Protein AF-A0A842Q834-F1 (afdb_monomer_lite)

Radius of gyration: 16.65 Å; chains: 1; bounding box: 34×39×40 Å

Secondary structure (DSSP, 8-state):
----SB-TTSPBPHHHHH----EEHHHHHHHHT--HHHHHHHHHHHHHHGGGT--TT-------EE---BSGGGTT-TTSS-B-HHHHHHHHHHHHHTT-----GGGEEEETTTTEEEE--

Foldseek 3Di:
DDPDQADPVRHGDPCNLDDDDADELLVVCLVVVDDLVRSLVVLVCQQCVQVVVCPPNRRPDGHHYDQDAADCPCPVNSNPSYDYVVSVVSSVVVCVVVVHDDDDPVQWDADPVVRDIDGDD

pLDDT: mean 88.4, std 9.38, range [56.94, 98.62]

Sequence (121 aa):
TDCRTFSDDGELTFVNRYSILGWSHDAERRDNSYSDSQMLDRFIEVVNSQSAYNTDGTINAIPILIWHRIDNSGVGDPEQYATTIDLFEKEIKYLHDNGFKVLTMADLGYDENSNYLYLKR

Structure (mmCIF, N/CA/C/O backbone):
data_AF-A0A842Q834-F1
#
_entry.id   AF-A0A842Q834-F1
#
loop_
_atom_site.group_PDB
_atom_site.id
_atom_site.type_symbol
_atom_site.label_atom_id
_atom_site.label_alt_id
_atom_site.label_comp_id
_atom_site.label_asym_id
_atom_site.label_entity_id
_atom_site.label_seq_id
_atom_site.pdbx_PDB_ins_code
_atom_site.Cartn_x
_atom_site.Cartn_y
_atom_site.Cartn_z
_atom_site.occupancy
_atom_site.B_iso_or_equiv
_atom_site.auth_seq_id
_atom_site.auth_comp_id
_atom_site.auth_asym_id
_atom_site.auth_atom_id
_atom_site.pdbx_PDB_model_num
ATOM 1 N N . THR A 1 1 ? -0.563 22.139 2.657 1.00 56.94 1 THR A N 1
ATOM 2 C CA . THR A 1 1 ? -1.851 21.599 3.130 1.00 56.94 1 THR A CA 1
ATOM 3 C C . THR A 1 1 ? -1.632 21.068 4.526 1.00 56.94 1 THR A C 1
ATOM 5 O O . THR A 1 1 ? -0.631 20.393 4.721 1.00 56.94 1 THR A O 1
ATOM 8 N N . ASP A 1 2 ? -2.460 21.449 5.500 1.00 63.00 2 ASP A N 1
ATOM 9 C CA . ASP A 1 2 ? -2.351 20.940 6.874 1.00 63.00 2 ASP A CA 1
ATOM 10 C C . ASP A 1 2 ? -2.923 19.515 6.920 1.00 63.00 2 ASP A C 1
ATOM 12 O O . ASP A 1 2 ? -4.125 19.325 6.738 1.00 63.00 2 ASP A O 1
ATOM 16 N N . CYS A 1 3 ? -2.047 18.520 7.074 1.00 66.19 3 CYS A N 1
ATOM 17 C CA . CYS A 1 3 ? -2.409 17.099 7.112 1.00 66.19 3 CYS A CA 1
ATOM 18 C C . CYS A 1 3 ? -2.545 16.558 8.545 1.00 66.19 3 CYS A C 1
ATOM 20 O O . CYS A 1 3 ? -2.714 15.353 8.723 1.00 66.19 3 CYS A O 1
ATOM 22 N N . ARG A 1 4 ? -2.440 17.410 9.575 1.00 74.25 4 ARG A N 1
ATOM 23 C CA . ARG A 1 4 ? -2.545 16.980 10.976 1.00 74.25 4 ARG A CA 1
ATOM 24 C C . ARG A 1 4 ? -3.935 16.411 11.263 1.00 74.25 4 ARG A C 1
ATOM 26 O O . ARG A 1 4 ? -4.933 16.964 10.801 1.00 74.25 4 ARG A O 1
ATOM 33 N N . THR A 1 5 ? -4.002 15.325 12.038 1.00 71.44 5 THR A N 1
ATOM 34 C CA . THR A 1 5 ? -5.265 14.658 12.406 1.00 71.44 5 THR A CA 1
ATOM 35 C C . THR A 1 5 ? -6.201 15.587 13.168 1.00 71.44 5 THR A C 1
ATOM 37 O O . THR A 1 5 ? -7.383 15.680 12.837 1.00 71.44 5 THR A O 1
ATOM 40 N N . PHE A 1 6 ? -5.646 16.322 14.129 1.00 79.12 6 PHE A N 1
ATOM 41 C CA . PHE A 1 6 ? -6.373 17.256 14.977 1.00 79.12 6 PHE A CA 1
ATOM 42 C C . PHE A 1 6 ? -5.859 18.684 14.772 1.00 79.12 6 PHE A C 1
ATOM 44 O O . PHE A 1 6 ? -4.669 18.889 14.516 1.00 79.12 6 PHE A O 1
ATOM 51 N N . SER A 1 7 ? -6.759 19.661 14.878 1.00 81.88 7 SER A N 1
ATOM 52 C CA . SER A 1 7 ? -6.403 21.067 15.043 1.00 81.88 7 SER A CA 1
ATOM 53 C C . SER A 1 7 ? -5.737 21.287 16.402 1.00 81.88 7 SER A C 1
ATOM 55 O O . SER A 1 7 ? -5.769 20.421 17.279 1.00 81.88 7 SER A O 1
ATOM 57 N N . ASP A 1 8 ? -5.164 22.473 16.601 1.00 86.56 8 ASP A N 1
ATOM 58 C CA . ASP A 1 8 ? -4.586 22.858 17.895 1.00 86.56 8 ASP A CA 1
ATOM 59 C C . ASP A 1 8 ? -5.638 22.873 19.027 1.00 86.56 8 ASP A C 1
ATOM 61 O O . ASP A 1 8 ? -5.291 22.725 20.197 1.00 86.56 8 ASP A O 1
ATOM 65 N N . ASP A 1 9 ? -6.923 22.955 18.666 1.00 87.44 9 ASP A N 1
ATOM 66 C CA . ASP A 1 9 ? -8.071 22.909 19.577 1.00 87.44 9 ASP A CA 1
ATOM 67 C C . ASP A 1 9 ? -8.611 21.479 19.807 1.00 87.44 9 ASP A C 1
ATOM 69 O O . ASP A 1 9 ? -9.601 21.294 20.511 1.00 87.44 9 ASP A O 1
ATOM 73 N N . GLY A 1 10 ? -7.978 20.454 19.220 1.00 78.25 10 GLY A N 1
ATOM 74 C CA . GLY A 1 10 ? -8.345 19.043 19.395 1.00 78.25 10 GLY A CA 1
ATOM 75 C C . GLY A 1 10 ? -9.471 18.536 18.486 1.00 78.25 10 GLY A C 1
ATOM 76 O O . GLY A 1 10 ? -9.876 17.381 18.607 1.00 78.25 10 GLY A O 1
ATOM 77 N N . GLU A 1 11 ? -9.962 19.355 17.556 1.00 81.31 11 GLU A N 1
ATOM 78 C CA . GLU A 1 11 ? -11.002 18.966 16.598 1.00 81.31 11 GLU A CA 1
ATOM 79 C C . GLU A 1 11 ? -10.405 18.249 15.387 1.00 81.31 11 GLU A C 1
ATOM 81 O O . GLU A 1 11 ? -9.327 18.608 14.911 1.00 81.31 11 GLU A O 1
ATOM 86 N N . LEU A 1 12 ? -11.113 17.259 14.834 1.00 72.19 12 LEU A N 1
ATOM 87 C CA . LEU A 1 12 ? -10.678 16.612 13.592 1.00 72.19 12 LEU A CA 1
ATOM 88 C C . LEU A 1 12 ? -10.602 17.639 12.462 1.00 72.19 12 LEU A C 1
ATOM 90 O O . LEU A 1 12 ? -11.570 18.351 12.174 1.00 72.19 12 LEU A O 1
ATOM 94 N N . THR A 1 13 ? -9.465 17.683 11.773 1.00 74.31 13 THR A N 1
ATOM 95 C CA . THR A 1 13 ? -9.336 18.547 10.599 1.00 74.31 13 THR A CA 1
ATOM 96 C C . THR A 1 13 ? -10.220 18.031 9.463 1.00 74.31 13 THR A C 1
ATOM 98 O O . THR A 1 13 ? -10.517 16.837 9.370 1.00 74.31 13 THR A O 1
ATOM 101 N N . PHE A 1 14 ? -10.637 18.929 8.562 1.00 69.31 14 PHE A N 1
ATOM 102 C CA . PHE A 1 14 ? -11.483 18.577 7.411 1.00 69.31 14 PHE A CA 1
ATOM 103 C C . PHE A 1 14 ? -10.922 17.390 6.612 1.00 69.31 14 PHE A C 1
ATOM 105 O O . PHE A 1 14 ? -11.671 16.507 6.204 1.00 69.31 14 PHE A O 1
ATOM 112 N N . VAL A 1 15 ? -9.595 17.343 6.454 1.00 65.44 15 VAL A N 1
ATOM 113 C CA . VAL A 1 15 ? -8.895 16.258 5.759 1.00 65.44 15 VAL A CA 1
ATOM 114 C C . VAL A 1 15 ? -9.084 14.922 6.481 1.00 65.44 15 VAL A C 1
ATOM 116 O O . VAL A 1 15 ? -9.238 13.910 5.817 1.00 65.44 15 VAL A O 1
ATOM 119 N N . ASN A 1 16 ? -9.149 14.885 7.811 1.00 66.56 16 ASN A N 1
ATOM 120 C CA . ASN A 1 16 ? -9.177 13.635 8.577 1.00 66.56 16 ASN A CA 1
ATOM 121 C C . ASN A 1 16 ? -10.580 13.153 8.968 1.00 66.56 16 ASN A C 1
ATOM 123 O O . ASN A 1 16 ? -10.727 12.012 9.392 1.00 66.56 16 ASN A O 1
ATOM 127 N N . ARG A 1 17 ? -11.626 13.973 8.800 1.00 61.28 17 ARG A N 1
ATOM 128 C CA . ARG A 1 17 ? -13.000 13.561 9.141 1.00 61.28 17 ARG A CA 1
ATOM 129 C C . ARG A 1 17 ? -13.585 12.524 8.172 1.00 61.28 17 ARG A C 1
ATOM 131 O O . ARG A 1 17 ? -14.420 11.728 8.583 1.00 61.28 17 ARG A O 1
ATOM 138 N N . TYR A 1 18 ? -13.157 12.533 6.907 1.00 65.38 18 TYR A N 1
ATOM 139 C CA . TYR A 1 18 ? -13.731 11.682 5.851 1.00 65.38 18 TYR A CA 1
ATOM 140 C C . TYR A 1 18 ? -12.699 11.046 4.909 1.00 65.38 18 TYR A C 1
ATOM 142 O O . TYR A 1 18 ? -13.092 10.434 3.916 1.00 65.38 18 TYR A O 1
ATOM 150 N N . SER A 1 19 ? -11.398 11.194 5.174 1.00 73.69 19 SER A N 1
ATOM 151 C CA . SER A 1 19 ? -10.367 10.631 4.296 1.00 73.69 19 SER A CA 1
ATOM 152 C C . SER A 1 19 ? -9.773 9.364 4.872 1.00 73.69 19 SER A C 1
ATOM 154 O O . SER A 1 19 ? -9.573 9.225 6.076 1.00 73.69 19 SER A O 1
ATOM 156 N N . ILE A 1 20 ? -9.425 8.466 3.964 1.00 79.75 20 ILE A N 1
ATOM 157 C CA . ILE A 1 20 ? -8.624 7.292 4.248 1.00 79.75 20 ILE A CA 1
ATOM 158 C C . ILE A 1 20 ? -7.250 7.551 3.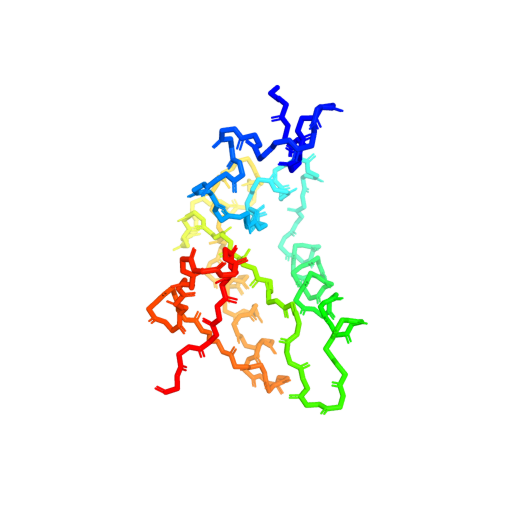650 1.00 79.75 20 ILE A C 1
ATOM 160 O O . ILE A 1 20 ? -7.129 7.852 2.462 1.00 79.75 20 ILE A O 1
ATOM 164 N N . LEU A 1 21 ? -6.225 7.491 4.494 1.00 82.62 21 LEU A N 1
ATOM 165 C CA . LEU A 1 21 ? -4.849 7.700 4.072 1.00 82.62 21 LEU A CA 1
ATOM 166 C C . LEU A 1 21 ? -4.283 6.381 3.557 1.00 82.62 21 LEU A C 1
ATOM 168 O O . LEU A 1 21 ? -4.353 5.355 4.232 1.00 82.62 21 LEU A O 1
ATOM 172 N N . GLY A 1 22 ? -3.726 6.428 2.353 1.00 89.88 22 GLY A N 1
ATOM 173 C CA . GLY A 1 22 ? -3.023 5.314 1.742 1.00 89.88 22 GLY A CA 1
ATOM 174 C C . GLY A 1 22 ? -1.623 5.722 1.321 1.00 89.88 22 GLY A C 1
ATOM 175 O O . GLY A 1 22 ? -1.318 6.903 1.142 1.00 89.88 22 GLY A O 1
ATOM 176 N N . TRP A 1 23 ? -0.773 4.722 1.162 1.00 95.19 23 TRP A N 1
ATOM 177 C CA . TRP A 1 23 ? 0.546 4.882 0.594 1.00 95.19 23 TRP A CA 1
ATOM 178 C C . TRP A 1 23 ? 0.453 4.807 -0.930 1.00 95.19 23 TRP A C 1
ATOM 180 O O . TRP A 1 23 ? 0.033 3.797 -1.500 1.00 95.19 23 TRP A O 1
ATOM 190 N N . SER A 1 24 ? 0.811 5.914 -1.576 1.00 94.44 24 SER A N 1
ATOM 191 C CA . SER A 1 24 ? 0.870 6.015 -3.029 1.00 94.44 24 SER A CA 1
ATOM 192 C C . SER A 1 24 ? 2.179 5.426 -3.535 1.00 94.44 24 SER A C 1
ATOM 194 O O . SER A 1 24 ? 3.221 6.082 -3.478 1.00 94.44 24 SER A O 1
ATOM 196 N N . HIS A 1 25 ? 2.090 4.202 -4.048 1.00 95.38 25 HIS A N 1
ATOM 197 C CA . HIS A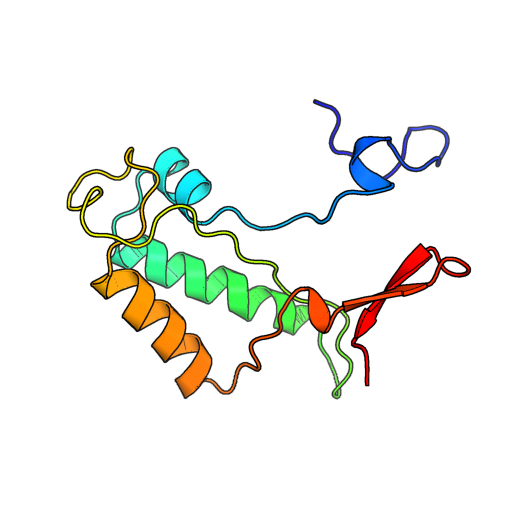 1 25 ? 3.209 3.441 -4.587 1.00 95.38 25 HIS A CA 1
ATOM 198 C C . HIS A 1 25 ? 3.959 4.237 -5.669 1.00 95.38 25 HIS A C 1
ATOM 200 O O . HIS A 1 25 ? 5.158 4.488 -5.564 1.00 95.38 25 HIS A O 1
ATOM 206 N N . ASP A 1 26 ? 3.231 4.721 -6.678 1.00 92.56 26 ASP A N 1
ATOM 207 C CA . ASP A 1 26 ? 3.834 5.377 -7.847 1.00 92.56 26 ASP A CA 1
ATOM 208 C C . ASP A 1 26 ? 4.312 6.801 -7.561 1.00 92.56 26 ASP A C 1
ATOM 210 O O . ASP A 1 26 ? 5.264 7.273 -8.183 1.00 92.56 26 ASP A O 1
ATOM 214 N N . ALA A 1 27 ? 3.679 7.493 -6.607 1.00 93.06 27 ALA A N 1
ATOM 215 C CA . ALA A 1 27 ? 4.161 8.810 -6.204 1.00 93.06 27 ALA A CA 1
ATOM 216 C C . ALA A 1 27 ? 5.491 8.693 -5.452 1.00 93.06 27 ALA A C 1
ATOM 218 O O . ALA A 1 27 ? 6.419 9.434 -5.770 1.00 93.06 27 ALA A O 1
ATOM 219 N N . GLU A 1 28 ? 5.617 7.741 -4.514 1.00 94.75 28 GLU A N 1
ATOM 220 C CA . GLU A 1 28 ? 6.893 7.519 -3.821 1.00 94.75 28 GLU A CA 1
ATOM 221 C C . GLU A 1 28 ? 7.972 7.030 -4.795 1.00 94.75 28 GLU A C 1
ATOM 223 O O . GLU A 1 28 ? 9.114 7.491 -4.710 1.00 94.75 28 GLU A O 1
ATOM 228 N N . ARG A 1 29 ? 7.608 6.174 -5.764 1.00 93.06 29 ARG A N 1
ATOM 229 C CA . ARG A 1 29 ? 8.504 5.765 -6.850 1.00 93.06 29 ARG A CA 1
ATOM 230 C C . ARG A 1 29 ? 9.093 6.965 -7.580 1.00 93.06 29 ARG A C 1
ATOM 232 O O . ARG A 1 29 ? 10.314 7.035 -7.714 1.00 93.06 29 ARG A O 1
ATOM 239 N N . ARG A 1 30 ? 8.245 7.886 -8.053 1.00 91.75 30 ARG A N 1
ATOM 240 C CA . ARG A 1 30 ? 8.686 9.086 -8.775 1.00 91.75 30 ARG A CA 1
ATOM 241 C C . ARG A 1 30 ? 9.583 9.946 -7.895 1.00 91.75 30 ARG A C 1
ATOM 243 O O . ARG A 1 30 ? 10.701 10.267 -8.287 1.00 91.75 30 ARG A O 1
ATOM 250 N N . ASP A 1 31 ? 9.104 10.289 -6.701 1.00 93.44 31 ASP A N 1
ATOM 251 C CA . ASP A 1 31 ? 9.768 11.249 -5.815 1.00 93.44 31 ASP A CA 1
ATOM 252 C C . ASP A 1 31 ? 11.174 10.777 -5.392 1.00 93.44 31 ASP A C 1
ATOM 254 O O . ASP A 1 31 ? 12.043 11.602 -5.110 1.00 93.44 31 ASP A O 1
ATOM 258 N N . ASN A 1 32 ? 11.423 9.461 -5.410 1.00 93.50 32 ASN A N 1
ATOM 259 C CA . ASN A 1 32 ? 12.726 8.861 -5.112 1.00 93.50 32 ASN A CA 1
ATOM 260 C C . ASN A 1 32 ? 13.444 8.266 -6.337 1.00 93.50 32 ASN A C 1
ATOM 262 O O . ASN A 1 32 ? 14.539 7.721 -6.198 1.00 93.50 32 ASN A O 1
ATOM 266 N N . SER A 1 33 ? 12.843 8.356 -7.527 1.00 91.94 33 SER A N 1
ATOM 267 C CA . SER A 1 33 ? 13.347 7.767 -8.775 1.00 91.94 33 SER A CA 1
ATOM 268 C C . SER A 1 33 ? 13.700 6.274 -8.656 1.00 91.94 33 SER A C 1
ATOM 270 O O . SER A 1 33 ? 14.729 5.825 -9.166 1.00 91.94 33 SER A O 1
ATOM 272 N N . TYR A 1 34 ? 12.861 5.493 -7.969 1.00 92.88 34 TYR A N 1
ATOM 273 C CA . TYR A 1 34 ? 13.124 4.072 -7.743 1.00 92.88 34 TYR A CA 1
ATOM 274 C C . TYR A 1 34 ? 13.041 3.241 -9.032 1.00 92.88 34 TYR A C 1
ATOM 276 O O . TYR A 1 34 ? 12.118 3.370 -9.849 1.00 92.88 34 TYR A O 1
ATOM 284 N N . SER A 1 35 ? 13.998 2.322 -9.179 1.00 91.62 35 SER A N 1
ATOM 285 C CA . SER A 1 35 ? 13.894 1.203 -10.117 1.00 91.62 35 SER A CA 1
ATOM 286 C C . SER A 1 35 ? 12.834 0.196 -9.656 1.00 91.62 35 SER A C 1
ATOM 288 O O . SER A 1 35 ? 12.451 0.186 -8.489 1.00 91.62 35 SER A O 1
ATOM 290 N N . ASP A 1 36 ? 12.414 -0.718 -10.538 1.00 92.25 36 ASP A N 1
ATOM 291 C CA . ASP A 1 36 ? 11.457 -1.773 -10.166 1.00 92.25 36 ASP A CA 1
ATOM 292 C C . ASP A 1 36 ? 11.961 -2.630 -8.991 1.00 92.25 36 ASP A C 1
ATOM 294 O O . ASP A 1 36 ? 11.184 -3.009 -8.122 1.00 92.25 36 ASP A O 1
ATOM 298 N N . SER A 1 37 ? 13.267 -2.919 -8.918 1.00 94.94 37 SER A N 1
ATOM 299 C CA . SER A 1 37 ? 13.818 -3.704 -7.806 1.00 94.94 37 SER A CA 1
ATOM 300 C C . SER A 1 37 ? 13.770 -2.943 -6.481 1.00 94.94 37 SER A C 1
ATOM 302 O O . SER A 1 37 ? 13.375 -3.509 -5.471 1.00 94.94 37 SER A O 1
ATOM 304 N N . GLN A 1 38 ? 14.136 -1.656 -6.489 1.00 96.44 38 GLN A N 1
ATOM 305 C CA . GLN A 1 38 ? 14.074 -0.812 -5.291 1.00 96.44 38 GLN A CA 1
ATOM 306 C C . GLN A 1 38 ? 12.630 -0.608 -4.836 1.00 96.44 38 GLN A C 1
ATOM 308 O O . GLN A 1 38 ? 12.350 -0.582 -3.641 1.00 96.44 38 GLN A O 1
ATOM 313 N N . MET A 1 39 ? 11.717 -0.487 -5.796 1.00 95.62 39 MET A N 1
ATOM 314 C CA . MET A 1 39 ? 10.304 -0.318 -5.519 1.00 95.62 39 MET A CA 1
ATOM 315 C C . MET A 1 39 ? 9.695 -1.579 -4.898 1.00 95.62 39 MET A C 1
ATOM 317 O O . MET A 1 39 ? 8.959 -1.471 -3.922 1.00 95.62 39 MET A O 1
ATOM 321 N N . LEU A 1 40 ? 10.082 -2.769 -5.371 1.00 97.81 40 LEU A N 1
ATOM 322 C CA . LEU A 1 40 ? 9.698 -4.032 -4.740 1.00 97.81 40 LEU A CA 1
ATOM 323 C C . LEU A 1 40 ? 10.218 -4.135 -3.297 1.00 97.81 40 LEU A C 1
ATOM 325 O O . LEU A 1 40 ? 9.461 -4.502 -2.401 1.00 97.81 40 LEU A O 1
ATOM 329 N N . ASP A 1 41 ? 11.485 -3.786 -3.052 1.00 98.56 41 ASP A N 1
ATOM 330 C CA . ASP A 1 41 ? 12.053 -3.786 -1.696 1.00 98.56 41 ASP A CA 1
ATOM 331 C C . ASP A 1 41 ? 11.286 -2.822 -0.775 1.00 98.56 41 ASP A C 1
ATOM 333 O O . ASP A 1 41 ? 10.954 -3.158 0.366 1.00 98.56 41 ASP A O 1
ATOM 337 N N . ARG A 1 42 ? 10.934 -1.641 -1.294 1.00 97.94 42 ARG A N 1
ATOM 338 C CA . ARG A 1 42 ? 10.139 -0.646 -0.573 1.00 97.94 42 ARG A CA 1
ATOM 339 C C . ARG A 1 42 ? 8.713 -1.126 -0.303 1.00 97.94 42 ARG A C 1
ATOM 341 O O . ARG A 1 42 ? 8.217 -0.964 0.810 1.00 97.94 42 ARG A O 1
ATOM 348 N N . PHE A 1 43 ? 8.064 -1.751 -1.281 1.00 98.19 43 PHE A N 1
ATOM 349 C CA . PHE A 1 43 ? 6.757 -2.380 -1.111 1.00 98.19 43 PHE A CA 1
ATOM 350 C C . PHE A 1 43 ? 6.785 -3.403 0.031 1.00 98.19 43 PHE A C 1
ATOM 352 O O . PHE A 1 43 ? 5.938 -3.3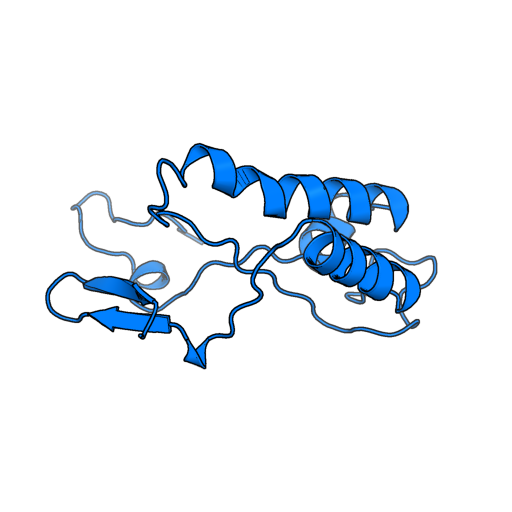54 0.925 1.00 98.19 43 PHE A O 1
ATOM 359 N N . ILE A 1 44 ? 7.795 -4.281 0.046 1.00 98.38 44 ILE A N 1
ATOM 360 C CA . ILE A 1 44 ? 7.995 -5.291 1.093 1.00 98.38 44 ILE A CA 1
ATOM 361 C C . ILE A 1 44 ? 8.142 -4.626 2.467 1.00 98.38 44 ILE A C 1
ATOM 363 O O . ILE A 1 44 ? 7.528 -5.071 3.438 1.00 98.38 44 ILE A O 1
ATOM 367 N N . GLU A 1 45 ? 8.919 -3.550 2.570 1.00 97.62 45 GLU A N 1
ATOM 368 C CA . GLU A 1 45 ? 9.054 -2.786 3.813 1.00 97.62 45 GLU A CA 1
ATOM 369 C C . GLU A 1 45 ? 7.698 -2.238 4.291 1.00 97.62 45 GLU A C 1
ATOM 371 O O . GLU A 1 45 ? 7.311 -2.440 5.446 1.00 97.62 45 GLU A O 1
ATOM 376 N N . VAL A 1 46 ? 6.942 -1.598 3.394 1.00 96.88 46 VAL A N 1
ATOM 377 C CA . VAL A 1 46 ? 5.654 -0.971 3.715 1.00 96.88 46 VAL A CA 1
ATOM 378 C C . VAL A 1 46 ? 4.639 -1.998 4.208 1.00 96.88 46 VAL A C 1
ATOM 380 O O . VAL A 1 46 ? 4.029 -1.786 5.261 1.00 96.88 46 VAL A O 1
ATOM 383 N N . VAL A 1 47 ? 4.465 -3.124 3.512 1.00 96.31 47 VAL A N 1
ATOM 384 C CA . VAL A 1 47 ? 3.455 -4.126 3.900 1.00 96.31 47 VAL A CA 1
ATOM 385 C C . VAL A 1 47 ? 3.817 -4.849 5.196 1.00 96.31 47 VAL A C 1
ATOM 387 O O . VAL A 1 47 ? 2.928 -5.181 5.980 1.00 96.31 47 VAL A O 1
ATOM 390 N N . ASN A 1 48 ? 5.112 -5.021 5.479 1.00 96.00 48 ASN A N 1
ATOM 391 C CA . ASN A 1 48 ? 5.572 -5.629 6.727 1.00 96.00 48 ASN A CA 1
ATOM 392 C C . ASN A 1 48 ? 5.544 -4.660 7.920 1.00 96.00 48 ASN A C 1
ATOM 394 O O . ASN A 1 48 ? 5.413 -5.122 9.056 1.00 96.00 48 ASN A O 1
ATOM 398 N N . SER A 1 49 ? 5.637 -3.342 7.693 1.00 94.06 49 SER A N 1
ATOM 399 C CA . SER A 1 49 ? 5.725 -2.325 8.759 1.00 94.06 49 SER A CA 1
ATOM 400 C C . SER A 1 49 ? 4.573 -2.380 9.771 1.00 94.06 49 SER A C 1
ATOM 402 O O . SER A 1 49 ? 4.758 -2.068 10.947 1.00 94.06 49 SER A O 1
ATOM 404 N N . GLN A 1 50 ? 3.399 -2.861 9.347 1.00 89.44 50 GLN A N 1
ATOM 405 C CA . GLN A 1 50 ? 2.215 -2.951 10.202 1.00 89.44 50 GLN A CA 1
ATOM 406 C C . GLN A 1 50 ? 2.307 -4.055 11.263 1.00 89.44 50 GLN A C 1
ATOM 408 O O . GLN A 1 50 ? 1.575 -4.029 12.252 1.00 89.44 50 GLN A O 1
ATOM 413 N N . SER A 1 51 ? 3.240 -5.000 11.106 1.00 89.50 51 SER A N 1
ATOM 414 C CA . SER A 1 51 ? 3.462 -6.096 12.060 1.00 89.50 51 SER A CA 1
ATOM 415 C C . SER A 1 51 ? 3.842 -5.589 13.453 1.00 89.50 51 SER A C 1
ATOM 417 O O . SER A 1 51 ? 3.524 -6.235 14.444 1.00 89.50 51 SER A O 1
ATOM 419 N N . ALA A 1 52 ? 4.465 -4.409 13.550 1.00 91.12 52 ALA A N 1
ATOM 420 C CA . ALA A 1 52 ? 4.788 -3.785 14.832 1.00 91.12 52 ALA A CA 1
ATOM 421 C C . ALA A 1 52 ? 3.541 -3.377 15.642 1.00 91.12 52 ALA A C 1
ATOM 423 O O . ALA A 1 52 ? 3.629 -3.219 16.858 1.00 91.12 52 ALA A O 1
ATOM 424 N N . TYR A 1 53 ? 2.390 -3.216 14.981 1.00 91.75 53 TYR A N 1
ATOM 425 C CA . TYR A 1 53 ? 1.122 -2.828 15.605 1.00 91.75 53 TYR A CA 1
ATOM 426 C C . TYR A 1 53 ? 0.151 -4.008 15.764 1.00 91.75 53 TYR A C 1
ATOM 428 O O . TYR A 1 53 ? -0.782 -3.928 16.563 1.00 91.75 53 TYR A O 1
ATOM 436 N N . ASN A 1 54 ? 0.360 -5.102 15.028 1.00 90.81 54 ASN A N 1
ATOM 437 C CA . ASN A 1 54 ? -0.522 -6.267 15.007 1.00 90.81 54 ASN A CA 1
ATOM 438 C C . ASN A 1 54 ? 0.063 -7.404 15.856 1.00 90.81 54 ASN A C 1
ATOM 440 O O . ASN A 1 54 ? 0.907 -8.168 15.389 1.00 90.81 54 ASN A O 1
ATOM 444 N N . THR A 1 55 ? -0.392 -7.529 17.104 1.00 88.81 55 THR A N 1
ATOM 445 C CA . THR A 1 55 ? 0.113 -8.513 18.077 1.00 88.81 55 THR A CA 1
ATOM 446 C C . THR A 1 55 ? -0.988 -9.462 18.546 1.00 88.81 55 THR A C 1
ATOM 448 O O . THR A 1 55 ? -2.155 -9.080 18.633 1.00 88.81 55 THR A O 1
ATOM 451 N N . ASP A 1 56 ? -0.624 -10.710 18.859 1.00 87.25 56 ASP A N 1
ATOM 452 C CA . ASP A 1 56 ? -1.506 -11.715 19.479 1.00 87.25 56 ASP A CA 1
ATOM 453 C C . ASP A 1 56 ? -2.857 -11.920 18.761 1.00 87.25 56 ASP A C 1
ATOM 455 O O . ASP A 1 56 ? -3.904 -12.094 19.383 1.00 87.25 56 ASP A O 1
ATOM 459 N N . GLY A 1 57 ? -2.847 -11.873 17.424 1.00 82.94 57 GLY A N 1
ATOM 460 C CA . GLY A 1 57 ? -4.045 -12.041 16.590 1.00 82.94 57 GLY A CA 1
ATOM 461 C C . GLY A 1 57 ? -4.970 -10.819 16.537 1.00 82.94 57 GLY A C 1
ATOM 462 O O . GLY A 1 57 ? -6.020 -10.880 15.897 1.00 82.94 57 GLY A O 1
ATOM 463 N N . THR A 1 58 ? -4.585 -9.708 17.166 1.00 87.56 58 THR A N 1
ATOM 464 C CA . THR A 1 58 ? -5.300 -8.430 17.087 1.00 87.56 58 THR A CA 1
ATOM 465 C C . THR A 1 58 ? -4.781 -7.616 15.905 1.00 87.56 58 THR A C 1
ATOM 467 O O . THR A 1 58 ? -3.576 -7.418 15.759 1.00 87.56 58 THR A O 1
ATOM 470 N N . ILE A 1 59 ? -5.696 -7.132 15.063 1.00 88.69 59 ILE A N 1
ATOM 471 C CA . ILE A 1 59 ? -5.379 -6.258 13.928 1.00 88.69 59 ILE A CA 1
ATOM 472 C C . ILE A 1 59 ? -5.653 -4.815 14.352 1.00 88.69 59 ILE A C 1
ATOM 474 O O . ILE A 1 59 ? -6.810 -4.420 14.468 1.00 88.69 59 ILE A O 1
ATOM 478 N N . ASN A 1 60 ? -4.591 -4.043 14.569 1.00 88.31 60 ASN A N 1
ATOM 479 C CA . ASN A 1 60 ? -4.656 -2.617 14.896 1.00 88.31 60 ASN A CA 1
ATOM 480 C C . ASN A 1 60 ? -4.284 -1.724 13.707 1.00 88.31 60 ASN A C 1
ATOM 482 O O . ASN A 1 60 ? -4.642 -0.549 13.697 1.00 88.31 60 ASN A O 1
ATOM 486 N N . ALA A 1 61 ? -3.568 -2.257 12.714 1.00 90.38 61 ALA A N 1
ATOM 487 C CA . ALA A 1 61 ? -3.145 -1.492 11.553 1.00 90.38 61 ALA A CA 1
ATOM 488 C C . ALA A 1 61 ? -3.182 -2.325 10.266 1.00 90.38 61 ALA A C 1
ATOM 490 O O . ALA A 1 61 ? -2.807 -3.500 10.242 1.00 90.38 61 ALA A O 1
ATOM 491 N N . ILE A 1 62 ? -3.643 -1.701 9.183 1.00 91.06 62 ILE A N 1
ATOM 492 C CA . ILE A 1 62 ? -3.740 -2.292 7.845 1.00 91.06 62 ILE A CA 1
ATOM 493 C C . ILE A 1 62 ? -3.136 -1.278 6.872 1.00 91.06 62 ILE A C 1
ATOM 495 O O . ILE A 1 62 ? -3.578 -0.126 6.871 1.00 91.06 62 ILE A O 1
ATOM 499 N N . PRO A 1 63 ? -2.145 -1.658 6.047 1.00 93.12 63 PRO A N 1
ATOM 500 C CA . PRO A 1 63 ? -1.594 -0.740 5.068 1.00 93.12 63 PRO A CA 1
ATOM 501 C C . PRO A 1 63 ? -2.575 -0.623 3.896 1.00 93.12 63 PRO A C 1
ATOM 503 O O . PRO A 1 63 ? -3.047 -1.630 3.369 1.00 93.12 63 PRO A O 1
ATOM 506 N N . ILE A 1 64 ? -2.882 0.604 3.481 1.00 93.56 64 ILE A N 1
ATOM 507 C CA . ILE A 1 64 ? -3.730 0.869 2.314 1.00 93.56 64 ILE A CA 1
ATOM 508 C C . ILE A 1 64 ? -2.816 1.268 1.168 1.00 93.56 64 ILE A C 1
ATOM 510 O O . ILE A 1 64 ? -2.134 2.286 1.245 1.00 93.56 64 ILE A O 1
ATOM 514 N N . LEU A 1 65 ? -2.775 0.437 0.132 1.00 95.25 65 LEU A N 1
ATOM 515 C CA . LEU A 1 65 ? -1.848 0.569 -0.987 1.00 95.25 65 LEU A CA 1
ATOM 516 C C . LEU A 1 65 ? -2.582 1.162 -2.187 1.00 95.25 65 LEU A C 1
ATOM 518 O O . LEU A 1 65 ? -3.691 0.736 -2.513 1.00 95.25 65 LEU A O 1
ATOM 522 N N . ILE A 1 66 ? -1.966 2.149 -2.831 1.00 94.56 66 ILE A N 1
ATOM 523 C CA . ILE A 1 66 ? -2.531 2.829 -3.993 1.00 94.56 66 ILE A CA 1
ATOM 524 C C . ILE A 1 66 ? -1.563 2.673 -5.160 1.00 94.56 66 ILE A C 1
ATOM 526 O O . ILE A 1 66 ? -0.494 3.284 -5.174 1.00 94.56 66 ILE A O 1
ATOM 530 N N . TRP A 1 67 ? -1.987 1.893 -6.149 1.00 94.44 67 TRP A N 1
ATOM 531 C CA . TRP A 1 67 ? -1.418 1.879 -7.495 1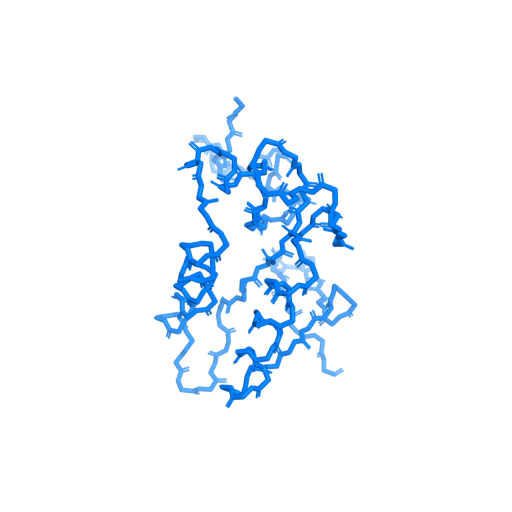.00 94.44 67 TRP A CA 1
ATOM 532 C C . TRP A 1 67 ? -2.275 2.757 -8.416 1.00 94.44 67 TRP A C 1
ATOM 534 O O . TRP A 1 67 ? -3.488 2.859 -8.220 1.00 94.44 67 TRP A O 1
ATOM 544 N N . HIS A 1 68 ? -1.670 3.369 -9.432 1.00 91.69 68 HIS A N 1
ATOM 545 C CA . HIS A 1 68 ? -2.379 4.165 -10.436 1.00 91.69 68 HIS A CA 1
ATOM 546 C C . HIS A 1 68 ? -2.680 3.340 -11.682 1.00 91.69 68 HIS A C 1
ATOM 548 O O . HIS A 1 68 ? -3.806 2.885 -11.879 1.00 91.69 68 HIS A O 1
ATOM 554 N N . ARG A 1 69 ? -1.675 3.160 -12.543 1.00 93.06 69 ARG A N 1
ATOM 555 C CA . ARG A 1 69 ? -1.771 2.327 -13.743 1.00 93.06 69 ARG A CA 1
ATOM 556 C C . ARG A 1 69 ? -0.933 1.081 -13.547 1.00 93.06 69 ARG A C 1
ATOM 558 O O . ARG A 1 69 ? 0.158 1.155 -12.996 1.00 93.06 69 ARG A O 1
ATOM 565 N N . ILE A 1 70 ? -1.450 -0.045 -14.018 1.00 94.75 70 ILE A N 1
ATOM 566 C CA . ILE A 1 70 ? -0.720 -1.309 -14.058 1.00 94.75 70 ILE A CA 1
ATOM 567 C C . ILE A 1 70 ? -0.601 -1.685 -15.527 1.00 94.75 70 ILE A C 1
ATOM 569 O O . ILE A 1 70 ? -1.505 -2.282 -16.112 1.00 94.75 70 ILE A O 1
ATOM 573 N N . ASP A 1 71 ? 0.484 -1.232 -16.140 1.00 93.94 71 ASP A N 1
ATOM 574 C CA . ASP A 1 71 ? 0.801 -1.443 -17.544 1.00 93.94 71 ASP A CA 1
ATOM 575 C C . ASP A 1 71 ? 2.295 -1.176 -17.791 1.00 93.94 71 ASP A C 1
ATOM 577 O O . ASP A 1 71 ? 3.054 -0.814 -16.894 1.00 93.94 71 ASP A O 1
ATOM 581 N N . ASN A 1 72 ? 2.739 -1.359 -19.031 1.00 92.88 72 ASN A N 1
ATOM 582 C CA . ASN A 1 72 ? 4.141 -1.174 -19.399 1.00 92.88 72 ASN A CA 1
ATOM 583 C C . ASN A 1 72 ? 4.445 0.233 -19.943 1.00 92.88 72 ASN A C 1
ATOM 585 O O . ASN A 1 72 ? 5.478 0.426 -20.584 1.00 92.88 72 ASN A O 1
ATOM 589 N N . SER A 1 73 ? 3.583 1.230 -19.706 1.00 88.75 73 SER A N 1
ATOM 590 C CA . SER A 1 73 ? 3.836 2.608 -20.146 1.00 88.75 73 SER A CA 1
ATOM 591 C C . SER A 1 73 ? 4.961 3.283 -19.356 1.00 88.75 73 SER A C 1
ATOM 593 O O . SER A 1 73 ? 5.499 4.280 -19.828 1.00 88.75 73 SER A O 1
ATOM 595 N N . GLY A 1 74 ? 5.311 2.757 -18.174 1.00 80.38 74 GLY A N 1
ATOM 596 C CA . GLY A 1 74 ? 6.402 3.243 -17.318 1.00 80.38 74 GLY A CA 1
ATOM 597 C C . GLY A 1 74 ? 7.715 2.464 -17.415 1.00 80.38 74 GLY A C 1
ATOM 598 O O . GLY A 1 74 ? 8.598 2.638 -16.577 1.00 80.38 74 GLY A O 1
ATOM 599 N N . VAL A 1 75 ? 7.877 1.582 -18.408 1.00 85.38 75 VAL A N 1
ATOM 600 C CA . VAL A 1 75 ? 9.128 0.820 -18.564 1.00 85.38 75 VAL A CA 1
ATOM 601 C C . VAL A 1 75 ? 10.301 1.773 -18.793 1.00 85.38 75 VAL A C 1
ATOM 603 O O . VAL A 1 75 ? 10.365 2.473 -19.800 1.00 85.38 75 VAL A O 1
ATOM 606 N N . GLY A 1 76 ? 11.253 1.760 -17.857 1.00 78.44 76 GLY A N 1
ATOM 607 C CA . GLY A 1 76 ? 12.446 2.607 -17.905 1.00 78.44 76 GLY A CA 1
ATOM 608 C C . GLY A 1 76 ? 12.198 4.082 -17.578 1.00 78.44 76 GLY A C 1
ATOM 609 O O . GLY A 1 76 ? 13.132 4.870 -17.702 1.00 78.44 76 GLY A O 1
ATOM 610 N N . ASP A 1 77 ? 10.988 4.450 -17.152 1.00 79.81 77 ASP A N 1
ATOM 611 C CA . ASP A 1 77 ? 10.619 5.827 -16.834 1.00 79.81 77 ASP A CA 1
ATOM 612 C C . ASP A 1 77 ? 9.844 5.897 -15.503 1.00 79.81 77 ASP A C 1
ATOM 614 O O . ASP A 1 77 ? 8.636 5.652 -15.481 1.00 79.81 77 ASP A O 1
ATOM 618 N N . PRO A 1 78 ? 10.512 6.229 -14.382 1.00 71.38 78 PRO A N 1
ATOM 619 C CA . PRO A 1 78 ? 9.865 6.346 -13.076 1.00 71.38 78 PRO A CA 1
ATOM 620 C C . PRO A 1 78 ? 8.942 7.573 -12.953 1.00 71.38 78 PRO A C 1
ATOM 622 O O . PRO A 1 78 ? 8.211 7.669 -11.970 1.00 71.38 78 PRO A O 1
ATOM 625 N N . GLU A 1 79 ? 8.951 8.504 -13.916 1.00 77.62 79 GLU A N 1
ATOM 626 C CA . GLU A 1 79 ? 8.035 9.656 -13.934 1.00 77.62 79 GLU A CA 1
ATOM 627 C C . GLU A 1 79 ? 6.638 9.278 -14.437 1.00 77.62 79 GLU A C 1
ATOM 629 O O . GLU A 1 79 ? 5.644 9.958 -14.154 1.00 77.62 79 GLU A O 1
ATOM 634 N N . GLN A 1 80 ? 6.533 8.167 -15.166 1.00 81.44 80 GLN A N 1
ATOM 635 C CA . GLN A 1 80 ? 5.248 7.592 -15.525 1.00 81.44 80 GLN A CA 1
ATOM 636 C C . GLN A 1 80 ? 4.622 7.006 -14.262 1.00 81.44 80 GLN A C 1
ATOM 638 O O . GLN A 1 80 ? 5.130 6.047 -13.692 1.00 81.44 80 GLN A O 1
ATOM 643 N N . TYR A 1 81 ? 3.478 7.558 -13.854 1.00 88.06 81 TYR A N 1
ATOM 644 C CA . TYR A 1 81 ? 2.616 7.003 -12.805 1.00 88.06 81 TYR A CA 1
ATOM 645 C C . TYR A 1 81 ? 2.033 5.652 -13.265 1.00 88.06 81 TYR A C 1
ATOM 647 O O . TYR A 1 81 ? 0.880 5.573 -13.708 1.00 88.06 81 TYR A O 1
ATOM 655 N N . ALA A 1 82 ? 2.876 4.623 -13.292 1.00 91.75 82 ALA A N 1
ATOM 656 C CA . ALA A 1 82 ? 2.576 3.277 -13.745 1.00 91.75 82 ALA A CA 1
ATOM 657 C C . ALA A 1 82 ? 3.523 2.249 -13.098 1.00 91.75 82 ALA A C 1
ATOM 659 O O . ALA A 1 82 ? 4.750 2.375 -13.150 1.00 91.75 82 ALA A O 1
ATOM 660 N N . THR A 1 83 ? 2.938 1.184 -12.562 1.00 94.44 83 THR A N 1
ATOM 661 C CA . THR A 1 83 ? 3.633 -0.034 -12.147 1.00 94.44 83 THR A CA 1
ATOM 662 C C . THR A 1 83 ? 3.691 -0.986 -13.332 1.00 94.44 83 THR A C 1
ATOM 664 O O . THR A 1 83 ? 2.660 -1.309 -13.925 1.00 94.44 83 THR A O 1
ATOM 667 N N . THR A 1 84 ? 4.893 -1.454 -13.671 1.00 94.19 84 THR A N 1
ATOM 668 C CA . THR A 1 84 ? 5.075 -2.465 -14.718 1.00 94.19 84 THR A CA 1
ATOM 669 C C . THR A 1 84 ? 4.359 -3.757 -14.329 1.00 94.19 84 THR A C 1
ATOM 671 O O . THR A 1 84 ? 4.251 -4.091 -13.147 1.00 94.19 84 THR A O 1
ATOM 674 N N . ILE A 1 85 ? 3.880 -4.513 -15.319 1.00 96.25 85 ILE A N 1
ATOM 675 C CA . ILE A 1 85 ? 3.159 -5.772 -15.058 1.00 96.25 85 ILE A CA 1
ATOM 676 C C . ILE A 1 85 ? 4.046 -6.745 -14.262 1.00 96.25 85 ILE A C 1
ATOM 678 O O . ILE A 1 85 ? 3.588 -7.335 -13.286 1.00 96.25 85 ILE A O 1
ATOM 682 N N . ASP A 1 86 ? 5.329 -6.837 -14.621 1.00 96.31 86 ASP A N 1
ATOM 683 C CA . ASP A 1 86 ? 6.315 -7.693 -13.951 1.00 96.31 86 ASP A CA 1
ATOM 684 C C . ASP A 1 86 ? 6.566 -7.297 -12.487 1.00 96.31 86 ASP A C 1
ATOM 686 O O . ASP A 1 86 ? 6.795 -8.169 -11.644 1.00 96.31 86 ASP A O 1
ATOM 690 N N . LEU A 1 87 ? 6.573 -5.997 -12.167 1.00 96.19 87 LEU A N 1
ATOM 691 C CA . LEU A 1 87 ? 6.713 -5.525 -10.788 1.00 96.19 87 LEU A CA 1
ATOM 692 C C . LEU A 1 87 ? 5.453 -5.854 -9.984 1.00 96.19 87 LEU A C 1
ATOM 694 O O . LEU A 1 87 ? 5.551 -6.474 -8.926 1.00 96.19 87 LEU A O 1
ATOM 698 N N . PHE A 1 88 ? 4.279 -5.530 -10.528 1.00 97.44 88 PHE A N 1
ATOM 699 C CA . PHE A 1 88 ? 3.002 -5.813 -9.877 1.00 97.44 88 PHE A CA 1
ATOM 700 C C . PHE A 1 88 ? 2.834 -7.312 -9.583 1.00 97.44 88 PHE A C 1
ATOM 702 O O . PHE A 1 88 ? 2.449 -7.692 -8.479 1.00 97.44 88 PHE A O 1
ATOM 709 N N . GLU A 1 89 ? 3.187 -8.194 -10.524 1.00 98.38 89 GLU A N 1
ATOM 710 C CA . GLU A 1 89 ? 3.122 -9.643 -10.304 1.00 98.38 89 GLU A CA 1
ATOM 711 C C . GLU A 1 89 ? 4.011 -10.091 -9.133 1.00 98.38 89 GLU A C 1
ATOM 713 O O . GLU A 1 89 ? 3.583 -10.906 -8.313 1.00 98.38 89 GLU A O 1
ATOM 718 N N . LYS A 1 90 ? 5.222 -9.534 -9.000 1.00 98.62 90 LYS A N 1
ATOM 719 C CA . LYS A 1 90 ? 6.130 -9.848 -7.884 1.00 98.62 90 LYS A CA 1
ATOM 720 C C . LYS A 1 90 ? 5.590 -9.359 -6.544 1.00 98.62 90 LYS A C 1
ATOM 722 O O . LYS A 1 90 ? 5.704 -10.082 -5.556 1.00 98.62 90 LYS A O 1
ATOM 727 N N . GLU A 1 91 ? 4.984 -8.177 -6.511 1.00 98.44 91 GLU A N 1
ATOM 728 C CA . GLU A 1 91 ? 4.349 -7.614 -5.314 1.00 98.44 91 GLU A CA 1
ATOM 729 C C . GLU A 1 91 ? 3.176 -8.482 -4.847 1.00 98.44 91 GLU A C 1
ATOM 731 O O . GLU A 1 91 ? 3.124 -8.904 -3.690 1.00 98.44 91 GLU A O 1
ATOM 736 N N . ILE A 1 92 ? 2.269 -8.837 -5.763 1.00 98.12 92 ILE A N 1
ATOM 737 C CA . ILE A 1 92 ? 1.127 -9.705 -5.453 1.00 98.12 92 ILE A CA 1
ATOM 738 C C . ILE A 1 92 ? 1.591 -11.110 -5.060 1.00 98.12 92 ILE A C 1
ATOM 740 O O . ILE A 1 92 ? 1.070 -11.688 -4.101 1.00 98.12 92 ILE A O 1
ATOM 744 N N . LYS A 1 93 ? 2.607 -11.650 -5.741 1.00 98.50 93 LYS A N 1
ATOM 745 C CA . LYS A 1 93 ? 3.219 -12.930 -5.376 1.00 98.50 93 LYS A CA 1
ATOM 746 C C . LYS A 1 93 ? 3.811 -12.891 -3.970 1.00 98.50 93 LYS A C 1
ATOM 748 O O . LYS A 1 93 ? 3.619 -13.844 -3.221 1.00 98.50 93 LYS A O 1
ATOM 753 N N . TYR A 1 94 ? 4.485 -11.805 -3.590 1.00 98.56 94 TYR A N 1
ATOM 754 C CA . TYR A 1 94 ? 5.023 -11.648 -2.241 1.00 98.56 94 TYR A CA 1
ATOM 755 C C . TYR A 1 94 ? 3.911 -11.693 -1.186 1.00 98.56 94 TYR A C 1
ATOM 757 O O . TYR A 1 94 ? 4.043 -12.424 -0.204 1.00 98.56 94 TYR A O 1
ATOM 765 N N . LEU A 1 95 ? 2.800 -10.976 -1.400 1.00 97.75 95 LEU A N 1
ATOM 766 C CA . LEU A 1 95 ? 1.651 -11.019 -0.489 1.00 97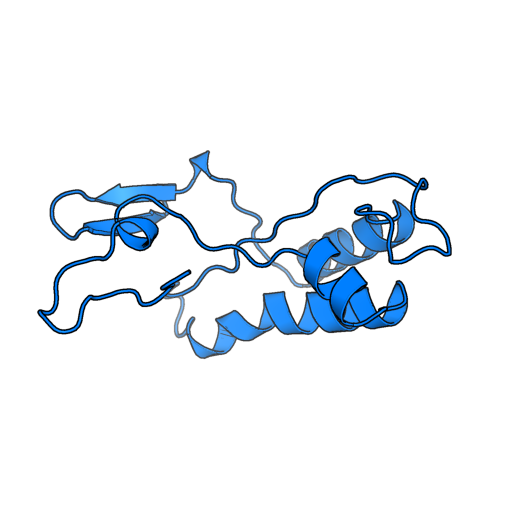.75 95 LEU A CA 1
ATOM 767 C C . LEU A 1 95 ? 1.093 -12.440 -0.350 1.00 97.75 95 LEU A C 1
ATOM 769 O O . LEU A 1 95 ? 0.897 -12.924 0.765 1.00 97.75 95 LEU A O 1
ATOM 773 N N . HIS A 1 96 ? 0.875 -13.116 -1.479 1.00 98.12 96 HIS A N 1
ATOM 774 C CA . HIS A 1 96 ? 0.345 -14.475 -1.515 1.00 98.12 96 HIS A CA 1
ATOM 775 C C . HIS A 1 96 ? 1.260 -15.473 -0.788 1.00 98.12 96 HIS A C 1
ATOM 777 O O . HIS A 1 96 ? 0.815 -16.197 0.102 1.00 98.12 96 HIS A O 1
ATOM 783 N N . ASP A 1 97 ? 2.548 -15.493 -1.135 1.00 98.44 97 ASP A N 1
ATOM 784 C CA . ASP A 1 97 ? 3.501 -16.482 -0.627 1.00 98.44 97 ASP A CA 1
ATOM 785 C C . ASP A 1 97 ? 3.830 -16.285 0.861 1.00 98.44 97 ASP A C 1
ATOM 787 O O . ASP A 1 97 ? 4.205 -17.244 1.535 1.00 98.44 97 ASP A O 1
ATOM 791 N N . ASN A 1 98 ? 3.657 -15.068 1.388 1.00 97.00 98 ASN A N 1
ATOM 792 C CA . ASN A 1 98 ? 3.895 -14.743 2.798 1.00 97.00 98 ASN A CA 1
ATOM 793 C C . ASN A 1 98 ? 2.605 -14.703 3.637 1.00 97.00 98 ASN A C 1
ATOM 795 O O . ASN A 1 98 ? 2.613 -14.216 4.765 1.00 97.00 98 ASN A O 1
ATOM 799 N N . GLY A 1 99 ? 1.496 -15.236 3.112 1.00 94.19 99 GLY A N 1
ATOM 800 C CA . GLY A 1 99 ? 0.270 -15.453 3.883 1.00 94.19 99 GLY A CA 1
ATOM 801 C C . GLY A 1 99 ? -0.510 -14.181 4.224 1.00 94.19 99 GLY A C 1
ATOM 802 O O . GLY A 1 99 ? -1.322 -14.196 5.152 1.00 94.19 99 GLY A O 1
ATOM 803 N N . PHE A 1 100 ? -0.297 -13.086 3.490 1.00 94.81 100 PHE A N 1
ATOM 804 C CA . PHE A 1 100 ? -1.105 -11.883 3.660 1.00 94.81 100 PHE A CA 1
ATOM 805 C C . PHE A 1 100 ? -2.543 -12.135 3.203 1.00 94.81 100 PHE A C 1
ATOM 807 O O . PHE A 1 100 ? -2.799 -12.719 2.149 1.00 94.81 100 PHE A O 1
ATOM 814 N N . LYS A 1 101 ? -3.503 -11.615 3.971 1.00 93.19 101 LYS A N 1
ATOM 815 C CA . LYS A 1 101 ? -4.898 -11.520 3.539 1.00 93.19 101 LYS A CA 1
ATOM 816 C C . LYS A 1 101 ? -5.120 -10.167 2.868 1.00 93.19 101 LYS A C 1
ATOM 818 O O . LYS A 1 101 ? -5.074 -9.138 3.535 1.00 93.19 101 LYS A O 1
ATOM 823 N N . VAL A 1 102 ? -5.396 -10.176 1.566 1.00 94.38 102 VAL A N 1
ATOM 824 C CA . VAL A 1 102 ? -5.788 -8.966 0.832 1.00 94.38 102 VAL A CA 1
ATOM 825 C C . VAL A 1 102 ? -7.251 -8.653 1.132 1.00 94.38 102 VAL 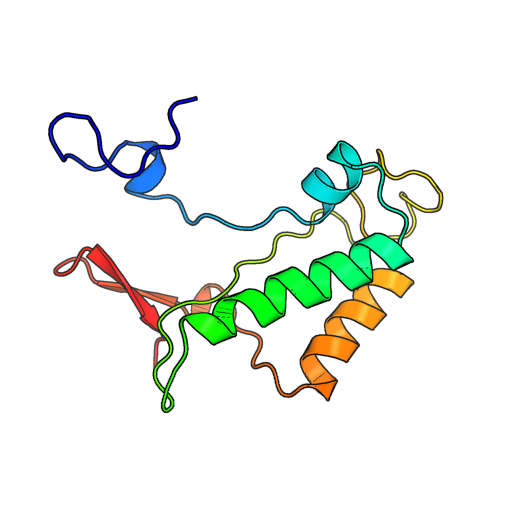A C 1
ATOM 827 O O . VAL A 1 102 ? -8.117 -9.518 1.007 1.00 94.38 102 VAL A O 1
ATOM 830 N N . LEU A 1 103 ? -7.507 -7.416 1.551 1.00 94.12 103 LEU A N 1
ATOM 831 C CA . LEU A 1 103 ? -8.834 -6.891 1.851 1.00 94.12 103 LEU A CA 1
ATOM 832 C C . LEU A 1 103 ? -9.197 -5.810 0.839 1.00 94.12 103 LEU A C 1
ATOM 834 O O . LEU A 1 103 ? -8.334 -5.129 0.288 1.00 94.12 103 LEU A O 1
ATOM 838 N N . THR A 1 104 ? -10.490 -5.634 0.625 1.00 92.81 104 THR A N 1
ATOM 839 C CA . THR A 1 104 ? -11.049 -4.555 -0.180 1.00 92.81 104 THR A CA 1
ATOM 840 C C . THR A 1 104 ? -11.693 -3.509 0.721 1.00 92.81 104 THR A C 1
ATOM 842 O O . THR A 1 104 ? -12.036 -3.768 1.873 1.00 92.81 104 THR A O 1
ATOM 845 N N . MET A 1 105 ? -11.960 -2.325 0.171 1.00 89.56 105 MET A N 1
ATOM 846 C CA . MET A 1 105 ? -12.743 -1.303 0.874 1.00 89.56 105 MET A CA 1
ATOM 847 C C . MET A 1 105 ? -14.133 -1.802 1.303 1.00 89.56 105 MET A C 1
ATOM 849 O O . MET A 1 105 ? -14.693 -1.295 2.271 1.00 89.56 105 MET A O 1
ATOM 853 N N . ALA A 1 106 ? -14.687 -2.812 0.620 1.00 92.44 106 ALA A N 1
ATOM 854 C CA . ALA A 1 106 ? -15.971 -3.405 0.983 1.00 92.44 106 ALA A CA 1
ATOM 855 C C . ALA A 1 106 ? -15.916 -4.178 2.310 1.00 92.44 106 ALA A C 1
ATOM 857 O O . ALA A 1 106 ? -16.945 -4.261 2.983 1.00 92.44 106 ALA A O 1
ATOM 858 N N . ASP A 1 107 ? -14.735 -4.664 2.705 1.00 93.25 107 ASP A N 1
ATOM 859 C CA . ASP A 1 107 ? -14.490 -5.366 3.969 1.00 93.25 107 ASP A CA 1
ATOM 860 C C . ASP A 1 107 ? -14.359 -4.404 5.161 1.00 93.25 107 ASP A C 1
ATOM 862 O O . ASP A 1 107 ? -14.406 -4.833 6.313 1.00 93.25 107 ASP A O 1
ATOM 866 N N . LEU A 1 108 ? -14.230 -3.096 4.909 1.00 90.19 108 LEU A N 1
ATOM 867 C CA . LEU A 1 108 ? -14.145 -2.073 5.950 1.00 90.19 108 LEU A CA 1
ATOM 868 C C . LEU A 1 108 ? -15.530 -1.497 6.265 1.00 90.19 108 LEU A C 1
ATOM 870 O O . LEU A 1 108 ? -16.313 -1.173 5.369 1.00 90.19 108 LEU A O 1
ATOM 874 N N . GLY A 1 109 ? -15.843 -1.374 7.550 1.00 88.62 109 GLY A N 1
ATOM 875 C CA . GLY A 1 109 ? -16.979 -0.626 8.082 1.00 88.62 109 GLY A CA 1
ATOM 876 C C . GLY A 1 109 ? -16.510 0.598 8.862 1.00 88.62 109 GLY A C 1
ATOM 877 O O . GLY A 1 109 ? -15.349 0.675 9.254 1.00 88.62 109 GLY A O 1
ATOM 878 N N . TYR A 1 110 ? -17.419 1.543 9.089 1.00 86.19 110 TYR A N 1
ATOM 879 C CA . TYR A 1 110 ? -17.200 2.713 9.938 1.00 86.19 110 TYR A CA 1
ATOM 880 C C . TYR A 1 110 ? -18.231 2.706 11.066 1.00 86.19 110 TYR A C 1
ATOM 882 O O . TYR A 1 110 ? -19.415 2.482 10.808 1.00 86.19 110 TYR A O 1
ATOM 890 N N . ASP A 1 111 ? -17.784 2.887 12.305 1.00 85.19 111 ASP A N 1
ATOM 891 C CA . ASP A 1 111 ? -18.661 3.043 13.464 1.00 85.19 111 ASP A CA 1
ATOM 892 C C . ASP A 1 111 ? -18.783 4.528 13.815 1.00 85.19 111 ASP A C 1
ATOM 894 O O . ASP A 1 111 ? -17.831 5.143 14.288 1.00 85.19 111 ASP A O 1
ATOM 898 N N . GLU A 1 112 ? -19.972 5.093 13.609 1.00 82.56 112 GLU A N 1
ATOM 899 C CA . GLU A 1 112 ? -20.266 6.508 13.867 1.00 82.56 112 GLU A CA 1
ATOM 900 C C . GLU A 1 112 ? -20.229 6.875 15.361 1.00 82.56 112 GLU A C 1
ATOM 902 O O . GLU A 1 112 ? -20.091 8.048 15.698 1.00 82.56 112 GLU A O 1
ATOM 907 N N . ASN A 1 113 ? -20.328 5.900 16.275 1.00 84.31 113 ASN A N 1
ATOM 908 C CA . ASN A 1 113 ? -20.286 6.180 17.714 1.00 84.31 113 ASN A CA 1
ATOM 909 C C . ASN A 1 113 ? -18.851 6.357 18.209 1.00 84.31 113 ASN A C 1
ATOM 911 O O . ASN A 1 113 ? -18.570 7.247 19.011 1.00 84.31 113 ASN A O 1
ATOM 915 N N . SER A 1 114 ? -17.944 5.492 17.750 1.00 82.88 114 SER A N 1
ATOM 916 C CA . SER A 1 114 ? -16.529 5.534 18.126 1.00 82.88 114 SER A CA 1
ATOM 917 C C . SER A 1 114 ? -15.676 6.364 17.161 1.00 82.88 114 SER A C 1
ATOM 919 O O . SER A 1 114 ? -14.585 6.787 17.534 1.00 82.88 114 SER A O 1
ATOM 921 N N . ASN A 1 115 ? -16.186 6.654 15.960 1.00 77.44 115 ASN A N 1
ATOM 922 C CA . ASN A 1 115 ? -15.479 7.273 14.837 1.00 77.44 115 ASN A CA 1
ATOM 923 C C . ASN A 1 115 ? -14.272 6.456 14.334 1.00 77.44 115 ASN A C 1
ATOM 925 O O . ASN A 1 115 ? -13.313 7.031 13.818 1.00 77.44 115 ASN A O 1
ATOM 929 N N . TYR A 1 116 ? -14.320 5.124 14.454 1.00 81.25 116 TYR A N 1
ATOM 930 C CA . TYR A 1 116 ? -13.262 4.219 13.986 1.00 81.25 116 TYR A CA 1
ATOM 931 C C . TYR A 1 116 ? -13.710 3.324 12.827 1.00 81.25 116 TYR A C 1
ATOM 933 O O . TYR A 1 116 ? -14.872 2.922 12.719 1.00 81.25 116 TYR A O 1
ATOM 941 N N . LEU A 1 117 ? -12.744 2.974 11.971 1.00 85.44 117 LEU A N 1
ATOM 942 C CA . LEU A 1 117 ? -12.901 1.904 10.991 1.00 85.44 117 LEU A CA 1
ATOM 943 C C . LEU A 1 117 ? -12.758 0.538 11.669 1.00 85.44 117 LEU A C 1
ATOM 945 O O . LEU A 1 117 ? -11.950 0.366 12.580 1.00 85.44 117 LEU A O 1
ATOM 949 N N . TYR A 1 118 ? -13.505 -0.447 11.184 1.00 88.50 118 TYR A N 1
ATOM 950 C CA . TYR A 1 118 ? -13.417 -1.832 11.638 1.00 88.50 118 TYR A CA 1
ATOM 951 C C . TYR A 1 118 ? -13.510 -2.810 10.466 1.00 88.50 118 TYR A C 1
ATOM 953 O O . TYR A 1 118 ? -14.034 -2.487 9.400 1.00 88.50 118 TYR A O 1
ATOM 961 N N . LEU A 1 119 ? -13.024 -4.034 10.676 1.00 90.75 119 LEU A N 1
ATOM 962 C CA . LEU A 1 119 ? -13.218 -5.132 9.733 1.00 90.75 119 LEU A CA 1
ATOM 963 C C . LEU A 1 119 ? -14.618 -5.716 9.892 1.00 90.75 119 LEU A C 1
ATOM 965 O O . LEU A 1 119 ? -14.974 -6.207 10.968 1.00 90.75 119 LEU A O 1
ATOM 969 N N . LYS A 1 120 ? -15.405 -5.684 8.818 1.00 90.62 120 LYS A N 1
ATOM 970 C CA . LYS A 1 120 ? -16.685 -6.389 8.756 1.00 90.62 120 LYS A CA 1
ATOM 971 C C . LYS A 1 120 ? -16.435 -7.892 8.903 1.00 90.62 120 LYS A C 1
ATOM 973 O O . LYS A 1 120 ? -15.422 -8.416 8.438 1.00 90.62 120 LYS A O 1
ATOM 978 N N . ARG A 1 121 ? -17.353 -8.557 9.600 1.00 77.44 121 ARG A N 1
ATOM 979 C CA . ARG A 1 121 ? -17.357 -10.012 9.779 1.00 77.44 121 ARG A CA 1
ATOM 980 C C . ARG A 1 121 ? -18.200 -10.683 8.713 1.00 77.44 121 ARG A C 1
ATOM 982 O O . ARG A 1 121 ? -19.227 -10.077 8.337 1.00 77.44 121 ARG A O 1
#